Protein AF-A0A845CRD6-F1 (afdb_monomer_lite)

Sequence (73 aa):
MQQVPLLQSLMKEKKFENSAAFVVDYDTQRDFAKAHGVRFQSTIVVFKGAQEKGRSTGDVDIASVRSLMERAL

pLDDT: mean 84.36, std 6.72, range [52.72, 93.5]

Foldseek 3Di:
DLQVVLVVVLCPPPVNVVPDDDDDDCVPPVVVCVVVVPPAPQKDWEDQVPDTQDMDHPDNDSVVVNVNNVSND

Radius of gyration: 11.96 Å; chains: 1; bounding box: 27×30×25 Å

Secondary structure (DSSP, 8-state):
-THHHHHHHHTTSGGGTT-------TTT-HHHHHHTT--SSSEEEEEETTEEEEEEES---HHHHHHHHHTT-

Structure (mmCIF, N/CA/C/O backbone):
data_AF-A0A845CRD6-F1
#
_entry.id   AF-A0A845CRD6-F1
#
loop_
_atom_site.group_PDB
_atom_site.id
_atom_site.type_symbol
_atom_site.label_atom_id
_atom_site.label_alt_id
_atom_site.label_comp_id
_atom_site.label_asym_id
_atom_site.label_entity_id
_atom_site.label_seq_id
_atom_site.pdbx_PDB_ins_code
_atom_site.Cartn_x
_atom_site.Cartn_y
_atom_site.Cartn_z
_atom_site.occupancy
_atom_site.B_iso_or_equiv
_atom_site.auth_seq_id
_atom_site.auth_comp_id
_atom_site.auth_asym_id
_atom_site.auth_atom_id
_atom_site.pdbx_PDB_model_num
ATOM 1 N N . MET A 1 1 ? 15.849 1.029 -3.093 1.00 52.72 1 MET A N 1
ATOM 2 C CA . MET A 1 1 ? 14.600 1.551 -3.694 1.00 52.72 1 MET A CA 1
ATOM 3 C C . MET A 1 1 ? 14.136 2.759 -2.882 1.00 52.72 1 MET A C 1
ATOM 5 O O . MET A 1 1 ? 14.042 2.637 -1.669 1.00 52.72 1 MET A O 1
ATOM 9 N N . GLN A 1 2 ? 13.903 3.920 -3.500 1.00 62.56 2 GLN A N 1
ATOM 10 C CA . GLN A 1 2 ? 13.622 5.188 -2.789 1.00 62.56 2 GLN A CA 1
ATOM 11 C C . GLN A 1 2 ? 12.175 5.328 -2.270 1.00 62.56 2 GLN A C 1
ATOM 13 O O . GLN A 1 2 ? 11.875 6.244 -1.512 1.00 62.56 2 GLN A O 1
ATOM 18 N N . GLN A 1 3 ? 11.288 4.395 -2.620 1.00 64.06 3 GLN A N 1
ATOM 19 C CA . GLN A 1 3 ? 9.856 4.465 -2.309 1.00 64.06 3 GLN A CA 1
ATOM 20 C C . GLN A 1 3 ? 9.502 3.990 -0.884 1.00 64.06 3 GLN A C 1
ATOM 22 O O . GLN A 1 3 ? 8.520 4.446 -0.304 1.00 64.06 3 GLN A O 1
ATOM 27 N N . VAL A 1 4 ? 10.322 3.123 -0.273 1.00 72.88 4 VAL A N 1
ATOM 28 C CA . VAL A 1 4 ? 10.106 2.650 1.113 1.00 72.88 4 VAL A CA 1
ATOM 29 C C . VAL A 1 4 ? 10.323 3.770 2.147 1.00 72.88 4 VAL A C 1
ATOM 31 O O . VAL A 1 4 ? 9.436 3.970 2.980 1.00 72.88 4 VAL A O 1
ATOM 34 N N . PRO A 1 5 ? 11.419 4.560 2.093 1.00 82.12 5 PRO A N 1
ATOM 35 C CA . PRO A 1 5 ? 11.603 5.706 2.992 1.00 82.12 5 PRO A CA 1
ATOM 36 C C . PRO A 1 5 ? 10.498 6.763 2.873 1.00 82.12 5 PRO A C 1
ATOM 38 O O . PRO A 1 5 ? 10.133 7.402 3.864 1.00 82.12 5 PRO A O 1
ATOM 41 N N . LEU A 1 6 ? 9.945 6.929 1.667 1.00 84.12 6 LEU A N 1
ATOM 42 C CA . LEU A 1 6 ? 8.829 7.831 1.413 1.00 84.12 6 LEU A CA 1
ATOM 43 C C . LEU A 1 6 ? 7.576 7.401 2.184 1.00 84.12 6 LEU A C 1
ATOM 45 O O . LEU A 1 6 ? 7.048 8.176 2.981 1.00 84.12 6 LEU A O 1
ATOM 49 N N . LEU A 1 7 ? 7.139 6.152 2.000 1.00 80.88 7 LEU A N 1
ATOM 50 C CA . LEU A 1 7 ? 5.977 5.605 2.706 1.00 80.88 7 LEU A CA 1
ATOM 51 C C . LEU A 1 7 ? 6.148 5.684 4.225 1.00 80.88 7 LEU A C 1
ATOM 53 O O . LEU A 1 7 ? 5.235 6.107 4.926 1.00 80.88 7 LEU A O 1
ATOM 57 N N . GLN A 1 8 ? 7.334 5.349 4.736 1.00 84.00 8 GLN A N 1
ATOM 58 C CA . GLN A 1 8 ? 7.634 5.456 6.167 1.00 84.00 8 GLN A CA 1
ATOM 59 C C . GLN A 1 8 ? 7.527 6.890 6.694 1.00 84.00 8 GLN A C 1
ATOM 61 O O . GLN A 1 8 ? 7.128 7.090 7.838 1.00 84.00 8 GLN A O 1
ATOM 66 N N . SER A 1 9 ? 7.887 7.886 5.884 1.00 86.00 9 SER A N 1
ATOM 67 C CA . SER A 1 9 ? 7.763 9.297 6.259 1.00 86.00 9 SER A CA 1
ATOM 68 C C . SER A 1 9 ? 6.301 9.742 6.273 1.00 86.00 9 SER A C 1
ATOM 70 O O . SER A 1 9 ? 5.882 10.395 7.225 1.00 86.00 9 SER A O 1
ATOM 72 N N . LEU A 1 10 ? 5.510 9.327 5.277 1.00 86.06 10 LEU A N 1
ATOM 73 C CA . LEU A 1 10 ? 4.078 9.631 5.203 1.00 86.06 10 LEU A CA 1
ATOM 74 C C . LEU A 1 10 ? 3.298 8.973 6.348 1.00 86.06 10 LEU A C 1
ATOM 76 O O . LEU A 1 10 ? 2.485 9.630 6.984 1.00 86.06 10 LEU A O 1
ATOM 80 N N . MET A 1 11 ? 3.591 7.715 6.689 1.00 85.19 11 MET A N 1
ATOM 81 C CA . MET A 1 11 ? 2.925 6.997 7.789 1.00 85.19 11 MET A CA 1
ATOM 82 C C . MET A 1 11 ? 3.171 7.608 9.177 1.00 85.19 11 MET A C 1
ATOM 84 O O . MET A 1 11 ? 2.426 7.319 10.108 1.00 85.19 11 MET A O 1
ATOM 88 N N . LYS A 1 12 ? 4.197 8.455 9.336 1.00 87.75 12 LYS A N 1
ATOM 89 C CA . LYS A 1 12 ? 4.438 9.213 10.576 1.00 87.75 12 LYS A CA 1
ATOM 90 C C . LYS A 1 12 ? 3.558 10.458 10.692 1.00 87.75 12 LYS A C 1
ATOM 92 O O . LYS A 1 12 ? 3.526 11.078 11.753 1.00 87.75 12 LYS A O 1
ATOM 97 N N . GLU A 1 13 ? 2.880 10.868 9.622 1.00 87.44 13 GLU A N 1
ATOM 98 C CA . GLU A 1 13 ? 1.970 12.007 9.672 1.00 87.44 13 GLU A CA 1
ATOM 99 C C . GLU A 1 13 ? 0.724 11.639 10.487 1.00 87.44 13 GLU A C 1
ATOM 101 O O . GLU A 1 13 ? 0.090 10.613 10.249 1.00 87.44 13 GLU A O 1
ATOM 106 N N . LYS A 1 14 ? 0.324 12.518 11.415 1.00 87.44 14 LYS A N 1
ATOM 107 C CA . LYS A 1 14 ? -0.795 12.282 12.345 1.00 87.44 14 LYS A CA 1
ATOM 108 C C . LYS A 1 14 ? -2.102 11.871 11.653 1.00 87.44 14 LYS A C 1
ATOM 110 O O . LYS A 1 14 ? -2.865 11.080 12.185 1.00 87.44 14 LYS A O 1
ATOM 115 N N . LYS A 1 15 ? -2.355 12.357 10.435 1.00 87.56 15 LYS A N 1
ATOM 116 C CA . LYS A 1 15 ? -3.553 11.988 9.660 1.00 87.56 15 LYS A CA 1
ATOM 117 C C . LYS A 1 15 ? -3.632 10.501 9.297 1.00 87.56 15 LYS A C 1
ATOM 119 O O . LYS A 1 15 ? -4.728 10.008 9.069 1.00 87.56 15 LYS A O 1
ATOM 124 N N . PHE A 1 16 ? -2.503 9.797 9.257 1.00 88.00 16 PHE A N 1
ATOM 125 C CA . PHE A 1 16 ? -2.436 8.365 8.969 1.00 88.00 16 PHE A CA 1
ATOM 126 C C . PHE A 1 16 ? -2.202 7.5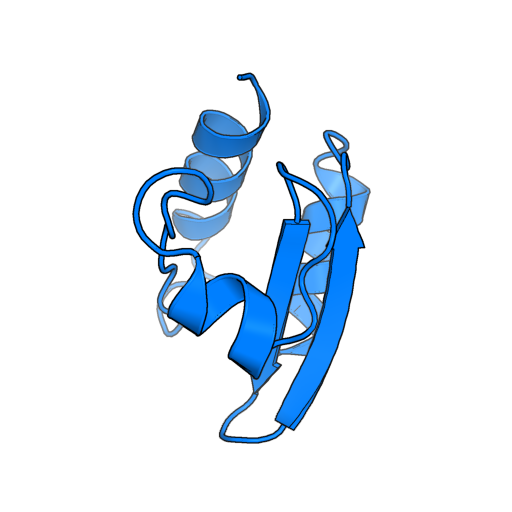23 10.231 1.00 88.00 16 PHE A C 1
ATOM 128 O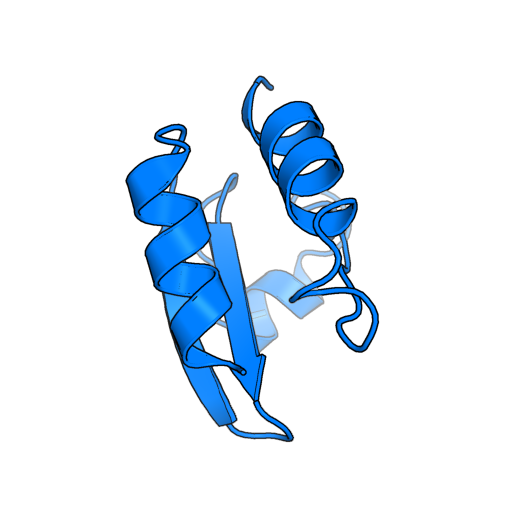 O . PHE A 1 16 ? -1.940 6.331 10.112 1.00 88.00 16 PHE A O 1
ATOM 135 N N . GLU A 1 17 ? -2.336 8.093 11.437 1.00 86.38 17 GLU A N 1
ATOM 136 C CA . GLU A 1 17 ? -2.101 7.377 12.705 1.00 86.38 17 GLU A CA 1
ATOM 137 C C . GLU A 1 17 ? -2.998 6.138 12.878 1.00 86.38 17 GLU A C 1
ATOM 139 O O . GLU A 1 17 ? -2.588 5.154 13.485 1.00 86.38 17 GLU A O 1
ATOM 144 N N . ASN A 1 18 ? -4.194 6.161 12.280 1.00 85.62 18 ASN A N 1
ATOM 145 C CA . ASN A 1 18 ? -5.148 5.047 12.282 1.00 85.62 18 ASN A CA 1
ATOM 146 C C . ASN A 1 18 ? -5.025 4.133 11.047 1.00 85.62 18 ASN A C 1
ATOM 148 O O . ASN A 1 18 ? -5.882 3.282 10.818 1.00 85.62 18 ASN A O 1
ATOM 152 N N . SER A 1 19 ? -4.004 4.329 10.211 1.00 85.81 19 SER A N 1
ATOM 153 C CA . SER A 1 19 ? -3.750 3.517 9.018 1.00 85.81 19 SER A CA 1
ATOM 154 C C . SER A 1 19 ? -2.667 2.476 9.295 1.00 85.81 19 SER A C 1
ATOM 156 O O . SER A 1 19 ? -1.729 2.717 10.049 1.00 85.81 19 SER A O 1
ATOM 158 N N . ALA A 1 20 ? -2.757 1.325 8.631 1.00 85.94 20 ALA A N 1
ATOM 159 C CA . ALA A 1 20 ? -1.708 0.311 8.639 1.00 85.94 20 ALA A CA 1
ATOM 160 C C . ALA A 1 20 ? -1.034 0.250 7.265 1.00 85.94 20 ALA A C 1
ATOM 162 O O . ALA A 1 20 ? -1.710 0.235 6.236 1.00 85.94 20 ALA A O 1
ATOM 163 N N . ALA A 1 21 ? 0.297 0.193 7.250 1.00 84.69 21 ALA A N 1
ATOM 164 C CA . ALA A 1 21 ? 1.074 -0.032 6.039 1.00 84.69 21 ALA A CA 1
ATOM 165 C C . ALA A 1 21 ? 1.630 -1.455 6.042 1.00 84.69 21 ALA A C 1
ATOM 167 O O . ALA A 1 21 ? 2.309 -1.862 6.984 1.00 84.69 21 ALA A O 1
ATOM 168 N N . PHE A 1 22 ? 1.377 -2.186 4.960 1.00 84.81 22 PHE A N 1
ATOM 169 C CA . PHE A 1 22 ? 1.919 -3.521 4.741 1.00 84.81 22 PHE A CA 1
ATOM 170 C C . PHE A 1 22 ? 2.910 -3.463 3.586 1.00 84.81 22 PHE A C 1
ATOM 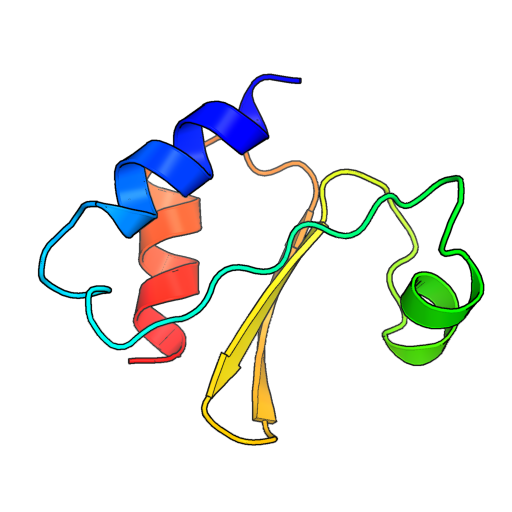172 O O . PHE A 1 22 ? 2.581 -2.993 2.497 1.00 84.81 22 PHE A O 1
ATOM 179 N N . VAL A 1 23 ? 4.133 -3.929 3.830 1.00 83.31 23 VAL A N 1
ATOM 180 C CA . VAL A 1 23 ? 5.151 -4.071 2.788 1.00 83.31 23 VAL A CA 1
ATOM 181 C C . VAL A 1 23 ? 5.155 -5.526 2.355 1.00 83.31 23 VAL A C 1
ATOM 183 O O . VAL A 1 23 ? 5.434 -6.415 3.156 1.00 83.31 23 VAL A O 1
ATOM 186 N N . VAL A 1 24 ? 4.825 -5.754 1.089 1.00 81.62 24 VAL A N 1
ATOM 187 C CA . VAL A 1 24 ? 4.845 -7.081 0.479 1.00 81.62 24 VAL A CA 1
ATOM 188 C C . VAL A 1 24 ? 6.067 -7.182 -0.416 1.00 81.62 24 VAL A C 1
ATOM 190 O O . VAL A 1 24 ? 6.292 -6.333 -1.279 1.00 81.62 24 VAL A O 1
ATOM 193 N N . ASP A 1 25 ? 6.850 -8.231 -0.204 1.00 81.31 25 ASP A N 1
ATOM 194 C CA . ASP A 1 25 ? 7.973 -8.573 -1.064 1.00 81.31 25 ASP A CA 1
ATOM 195 C C . ASP A 1 25 ? 7.442 -9.279 -2.323 1.00 81.31 25 ASP A C 1
ATOM 197 O O . ASP A 1 25 ? 6.845 -10.355 -2.252 1.00 81.31 25 ASP A O 1
ATOM 201 N N . TYR A 1 26 ? 7.607 -8.634 -3.479 1.00 76.62 26 TYR A N 1
ATOM 202 C CA . TYR A 1 26 ? 7.040 -9.090 -4.750 1.00 76.62 26 TYR A CA 1
ATOM 203 C C . TYR A 1 26 ? 7.663 -10.403 -5.251 1.00 76.62 26 TYR A C 1
ATOM 205 O O . TYR A 1 26 ? 6.973 -11.215 -5.872 1.00 76.62 26 TYR A O 1
ATOM 213 N N . ASP A 1 27 ? 8.949 -10.622 -4.973 1.00 75.50 27 ASP A N 1
ATOM 214 C CA . ASP A 1 27 ? 9.693 -11.776 -5.479 1.00 75.50 27 ASP A CA 1
ATOM 215 C C . ASP A 1 27 ? 9.349 -13.045 -4.695 1.00 75.50 27 ASP A C 1
ATOM 217 O O . ASP A 1 27 ? 9.224 -14.129 -5.274 1.00 75.50 27 ASP A O 1
ATOM 221 N N . THR A 1 28 ? 9.130 -12.906 -3.386 1.00 81.88 28 THR A N 1
ATOM 222 C CA . THR A 1 28 ? 8.801 -14.024 -2.493 1.00 81.88 28 THR A CA 1
ATOM 223 C C . THR A 1 28 ? 7.296 -14.272 -2.368 1.00 81.88 28 THR A C 1
ATOM 225 O O . THR A 1 28 ? 6.880 -15.423 -2.254 1.00 81.88 28 THR A O 1
ATOM 228 N N . GLN A 1 29 ? 6.452 -13.237 -2.452 1.00 79.56 29 GLN A N 1
ATOM 229 C CA . GLN A 1 29 ? 5.000 -13.339 -2.234 1.00 79.56 29 GLN A CA 1
ATOM 230 C C . GLN A 1 29 ? 4.202 -13.235 -3.539 1.00 79.56 29 GLN A C 1
ATOM 232 O O . GLN A 1 29 ? 3.259 -12.450 -3.686 1.00 79.56 29 GLN A O 1
ATOM 237 N N . ARG A 1 30 ? 4.564 -14.078 -4.509 1.00 76.94 30 ARG A N 1
ATOM 238 C CA . ARG A 1 30 ? 3.961 -14.082 -5.853 1.00 76.94 30 ARG A CA 1
ATOM 239 C C . ARG A 1 30 ? 2.462 -14.392 -5.840 1.00 76.94 30 ARG A C 1
ATOM 241 O O . ARG A 1 30 ? 1.743 -13.912 -6.716 1.00 76.94 30 ARG A O 1
ATOM 248 N N . ASP A 1 31 ? 1.984 -15.153 -4.859 1.00 82.62 31 ASP A N 1
ATOM 249 C CA . ASP A 1 31 ? 0.560 -15.478 -4.720 1.00 82.62 31 ASP A CA 1
ATOM 250 C C . ASP A 1 31 ? -0.266 -14.260 -4.301 1.00 82.62 31 ASP A C 1
ATOM 252 O O . ASP A 1 31 ? -1.332 -14.025 -4.869 1.00 82.62 31 ASP A O 1
ATOM 256 N N . PHE A 1 32 ? 0.261 -13.418 -3.403 1.00 81.81 32 PHE A N 1
ATOM 257 C CA . PHE A 1 32 ? -0.367 -12.144 -3.046 1.00 81.81 32 PHE A CA 1
ATOM 258 C C . PHE A 1 32 ? -0.412 -11.203 -4.254 1.00 81.81 32 PHE A C 1
ATOM 260 O O . PHE A 1 32 ? -1.460 -10.639 -4.576 1.00 81.81 32 PHE A O 1
ATOM 267 N N . ALA A 1 33 ? 0.710 -11.080 -4.971 1.00 82.38 33 ALA A N 1
ATOM 268 C CA . ALA A 1 33 ? 0.780 -10.256 -6.172 1.00 82.38 33 ALA A CA 1
ATOM 269 C C . ALA A 1 33 ? -0.249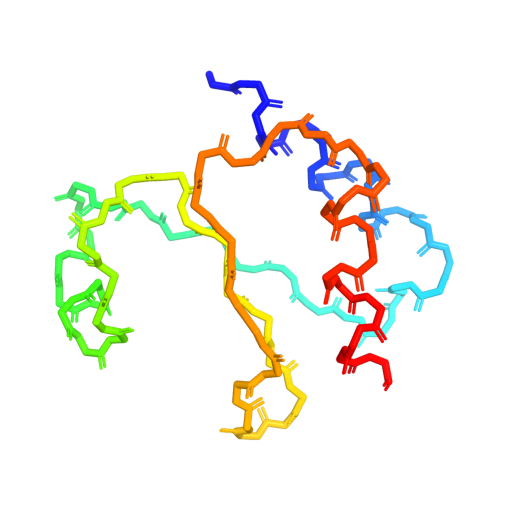 -10.699 -7.227 1.00 82.38 33 ALA A C 1
ATOM 271 O O . ALA A 1 33 ? -0.970 -9.865 -7.775 1.00 82.38 33 ALA A O 1
ATOM 272 N N . LYS A 1 34 ? -0.388 -12.011 -7.459 1.00 83.31 34 LYS A N 1
ATOM 273 C CA . LYS A 1 34 ? -1.405 -12.568 -8.363 1.00 83.31 34 LYS A CA 1
ATOM 274 C C . LYS A 1 34 ? -2.829 -12.309 -7.873 1.00 83.31 34 LYS A C 1
ATOM 276 O O . LYS A 1 34 ? -3.646 -11.850 -8.668 1.00 83.31 34 LYS A O 1
ATOM 281 N N . ALA A 1 35 ? -3.118 -12.561 -6.596 1.00 83.75 35 ALA A N 1
ATOM 282 C CA . ALA A 1 35 ? -4.449 -12.377 -6.016 1.00 83.75 35 ALA A CA 1
ATOM 283 C C . ALA A 1 35 ? -4.933 -10.918 -6.102 1.00 83.75 35 ALA A C 1
ATOM 285 O O . ALA A 1 35 ? -6.110 -10.673 -6.354 1.00 83.75 35 ALA A O 1
ATOM 286 N N . HIS A 1 36 ? -4.020 -9.950 -5.969 1.00 81.88 36 HIS A N 1
ATOM 287 C CA . HIS A 1 36 ? -4.322 -8.515 -6.053 1.00 81.88 36 HIS A CA 1
ATOM 288 C C . HIS A 1 36 ? -4.057 -7.893 -7.439 1.00 81.88 36 HIS A C 1
ATOM 290 O O . HIS A 1 36 ? -4.168 -6.673 -7.625 1.00 81.88 36 HIS A O 1
ATOM 296 N N . GLY A 1 37 ? -3.710 -8.713 -8.438 1.00 82.44 37 GLY A N 1
ATOM 297 C CA . GLY A 1 37 ? -3.435 -8.263 -9.804 1.00 82.44 37 GLY A CA 1
ATOM 298 C C . GLY A 1 37 ? -2.259 -7.285 -9.910 1.00 82.44 37 GLY A C 1
ATOM 299 O O . GLY A 1 37 ? -2.239 -6.441 -10.808 1.00 82.44 37 GLY A O 1
ATOM 300 N N . VAL A 1 38 ? -1.301 -7.351 -8.986 1.00 84.38 38 VAL A N 1
ATOM 301 C CA . VAL A 1 38 ? -0.065 -6.566 -9.019 1.00 84.38 38 VAL A CA 1
ATOM 302 C C . VAL A 1 38 ? 0.877 -7.221 -10.025 1.00 84.38 38 VAL A C 1
ATOM 304 O O . VAL A 1 38 ? 1.323 -8.347 -9.830 1.00 84.38 38 VAL A O 1
ATOM 307 N N . ARG A 1 39 ? 1.146 -6.529 -11.136 1.00 77.50 39 ARG A N 1
ATOM 308 C CA . ARG A 1 39 ? 1.973 -7.041 -12.249 1.00 77.50 39 ARG A CA 1
ATOM 309 C C . ARG A 1 39 ? 3.401 -6.503 -12.247 1.00 77.50 39 ARG A C 1
ATOM 311 O O . ARG A 1 39 ? 4.245 -7.006 -12.984 1.00 77.50 39 ARG A O 1
ATOM 318 N N . PHE A 1 40 ? 3.650 -5.470 -11.449 1.00 77.69 40 PHE A N 1
ATOM 319 C CA . PHE A 1 40 ? 4.910 -4.747 -11.412 1.00 77.69 40 PHE A CA 1
ATOM 320 C C . PHE A 1 40 ? 5.328 -4.510 -9.961 1.00 77.69 40 PHE A C 1
ATOM 322 O O . PHE A 1 40 ? 4.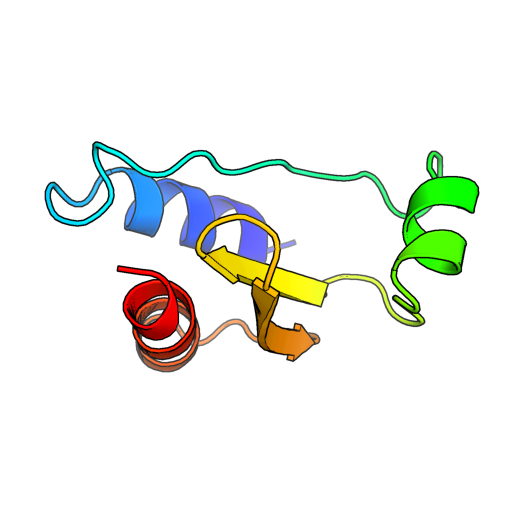501 -4.187 -9.104 1.00 77.69 40 PHE A O 1
ATOM 329 N N . GLN A 1 41 ? 6.627 -4.644 -9.701 1.00 77.31 41 GLN A N 1
ATOM 330 C CA . GLN A 1 41 ? 7.252 -4.179 -8.464 1.00 77.31 41 GLN A CA 1
ATOM 331 C C . GLN A 1 41 ? 6.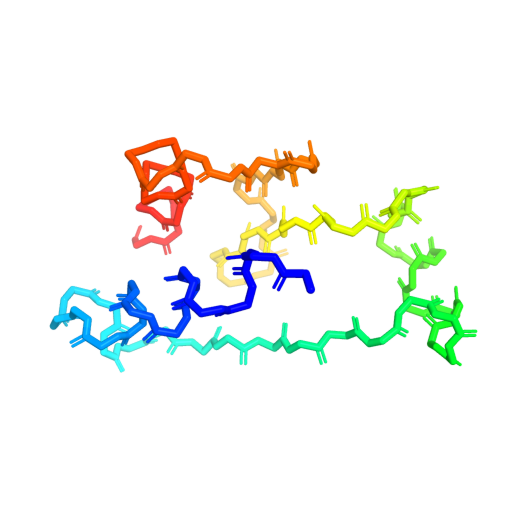997 -2.676 -8.253 1.00 77.31 41 GLN A C 1
ATOM 333 O O . GLN A 1 41 ? 6.663 -1.959 -9.198 1.00 77.31 41 GLN A O 1
ATOM 338 N N . SER A 1 42 ? 7.150 -2.195 -7.016 1.00 84.12 42 SER A N 1
ATOM 339 C CA . SER A 1 42 ? 6.925 -0.780 -6.665 1.00 84.12 42 SER A CA 1
ATOM 340 C C . SER A 1 42 ? 5.470 -0.308 -6.817 1.00 84.12 42 SER A C 1
ATOM 342 O O . SER A 1 42 ? 5.208 0.863 -7.104 1.00 84.12 42 SER A O 1
ATOM 344 N N . THR A 1 43 ? 4.512 -1.217 -6.622 1.00 87.69 43 THR A N 1
ATOM 345 C CA . THR A 1 43 ? 3.079 -0.897 -6.617 1.00 87.69 43 THR A CA 1
ATOM 346 C C . THR A 1 43 ? 2.600 -0.584 -5.201 1.00 87.69 43 THR A C 1
ATOM 348 O O . THR A 1 43 ? 2.763 -1.392 -4.292 1.00 87.69 43 THR A O 1
ATOM 351 N N . ILE A 1 44 ? 1.963 0.571 -5.030 1.00 88.56 44 ILE A N 1
ATOM 352 C CA . ILE A 1 44 ? 1.220 0.959 -3.832 1.00 88.56 44 ILE A CA 1
ATOM 353 C C . ILE A 1 44 ? -0.255 0.730 -4.126 1.00 88.56 44 ILE A C 1
ATOM 355 O O . ILE A 1 44 ? -0.764 1.221 -5.132 1.00 88.56 44 ILE A O 1
ATOM 359 N N . VAL A 1 45 ? -0.942 0.011 -3.245 1.00 89.75 45 VAL A N 1
ATOM 360 C CA . VAL A 1 45 ? -2.394 -0.174 -3.300 1.00 89.75 45 VAL A CA 1
ATOM 361 C C . VAL A 1 45 ? -2.975 0.329 -1.990 1.00 89.75 45 VAL A C 1
ATOM 363 O O . VAL A 1 45 ? -2.476 -0.017 -0.921 1.00 89.75 45 VAL A O 1
ATOM 366 N N . VAL A 1 46 ? -4.006 1.165 -2.073 1.00 91.38 46 VAL A N 1
ATOM 367 C CA . VAL A 1 46 ? -4.620 1.794 -0.904 1.00 91.38 46 VAL A CA 1
ATOM 368 C C . VAL A 1 46 ? -6.054 1.299 -0.759 1.00 91.38 46 VAL A C 1
ATOM 370 O O . VAL A 1 46 ? -6.842 1.333 -1.708 1.00 91.38 46 VAL A O 1
ATOM 373 N N . PHE A 1 47 ? -6.392 0.847 0.446 1.00 90.38 47 PHE A N 1
ATOM 374 C CA . PHE A 1 47 ? -7.685 0.260 0.781 1.00 90.38 47 PHE A CA 1
ATOM 375 C C . PHE A 1 47 ? -8.384 1.065 1.873 1.00 90.38 47 PHE A C 1
ATOM 377 O O . PHE A 1 47 ? -7.745 1.487 2.833 1.00 90.38 47 PHE A O 1
ATOM 384 N N . LYS A 1 48 ? -9.708 1.212 1.757 1.00 89.69 48 LYS A N 1
ATOM 385 C CA . LYS A 1 48 ? -10.587 1.672 2.840 1.00 89.69 48 LYS A CA 1
ATOM 386 C C . LYS A 1 48 ? -11.588 0.568 3.150 1.00 89.69 48 LYS A C 1
ATOM 388 O O . LYS A 1 48 ? -12.475 0.284 2.340 1.00 89.69 48 LYS A O 1
ATOM 393 N N . GLY A 1 49 ? -11.429 -0.078 4.302 1.00 87.00 49 GLY A N 1
ATOM 394 C CA . GLY A 1 49 ? -12.128 -1.332 4.588 1.00 87.00 49 GLY A CA 1
ATOM 395 C C . GLY A 1 49 ? -11.753 -2.400 3.556 1.00 87.00 49 GLY A C 1
ATOM 396 O O . GLY A 1 49 ? -10.577 -2.595 3.270 1.00 87.00 49 GLY A O 1
ATOM 397 N N . ALA A 1 50 ? -12.748 -3.057 2.957 1.00 86.31 50 ALA A N 1
ATOM 398 C CA . ALA A 1 50 ? -12.533 -4.070 1.919 1.00 86.31 50 ALA A CA 1
ATOM 399 C C . ALA A 1 50 ? -12.396 -3.498 0.491 1.00 86.31 50 ALA A C 1
ATOM 401 O O . ALA A 1 50 ? -12.189 -4.257 -0.453 1.00 86.31 50 ALA A O 1
ATOM 402 N N . GLN A 1 51 ? -12.542 -2.180 0.302 1.00 89.25 51 GLN A N 1
ATOM 403 C CA . GLN A 1 51 ? -12.560 -1.567 -1.028 1.00 89.25 51 GLN A CA 1
ATOM 404 C C . GLN A 1 51 ? -11.210 -0.935 -1.378 1.00 89.25 51 GLN A C 1
ATOM 406 O O . GLN A 1 51 ? -10.712 -0.074 -0.650 1.00 89.25 51 GLN A O 1
ATOM 411 N N . GLU A 1 52 ? -10.658 -1.300 -2.536 1.00 91.44 52 GLU A N 1
ATOM 412 C CA . GLU A 1 52 ? -9.524 -0.596 -3.140 1.00 91.44 52 GLU A CA 1
ATOM 413 C C . GLU A 1 52 ? -9.960 0.811 -3.579 1.00 91.44 52 GLU A C 1
ATOM 415 O O . GLU A 1 52 ? -10.908 0.974 -4.349 1.00 91.44 52 GLU A O 1
ATOM 420 N N . LYS A 1 53 ? -9.276 1.840 -3.075 1.00 93.50 53 LYS A N 1
ATOM 421 C CA . LYS A 1 53 ? -9.525 3.252 -3.416 1.00 93.50 53 LYS A CA 1
ATOM 422 C C . LYS A 1 53 ? -8.599 3.766 -4.512 1.00 93.50 53 LYS A C 1
ATOM 424 O O . LYS A 1 53 ? -8.897 4.770 -5.161 1.00 93.50 53 LYS A O 1
ATOM 429 N N . GLY A 1 54 ? -7.491 3.071 -4.733 1.00 90.31 54 GLY A N 1
ATOM 430 C CA . GLY A 1 54 ? -6.607 3.318 -5.854 1.00 90.31 54 GLY A CA 1
ATOM 431 C C . GLY A 1 54 ? -5.295 2.564 -5.732 1.00 90.31 54 GLY A C 1
ATOM 432 O O . GLY A 1 54 ? -4.957 2.006 -4.686 1.00 90.31 54 GLY A O 1
ATOM 433 N N . ARG A 1 55 ? -4.535 2.616 -6.822 1.00 92.31 55 ARG A N 1
ATOM 434 C CA . ARG A 1 55 ? -3.181 2.086 -6.904 1.00 92.31 55 ARG A CA 1
ATOM 435 C C . ARG A 1 55 ? -2.280 3.031 -7.684 1.00 92.31 55 ARG A C 1
ATOM 437 O O . ARG A 1 55 ? -2.753 3.741 -8.568 1.00 92.31 55 ARG A O 1
ATOM 444 N N . SER A 1 56 ? -0.992 3.001 -7.376 1.00 89.56 56 SER A N 1
ATOM 445 C CA . SER A 1 56 ? 0.052 3.699 -8.126 1.00 89.56 56 SER A CA 1
ATOM 446 C C . SER A 1 56 ? 1.270 2.790 -8.267 1.00 89.56 56 SER A C 1
ATOM 448 O O . SER A 1 56 ? 1.557 1.999 -7.374 1.00 89.56 56 SER A O 1
ATOM 450 N N . THR A 1 57 ? 1.949 2.823 -9.411 1.00 88.75 57 THR A N 1
ATOM 451 C CA . THR A 1 57 ? 3.067 1.919 -9.738 1.00 88.75 57 THR A CA 1
ATOM 452 C C . THR A 1 57 ? 4.287 2.738 -10.125 1.00 88.75 57 THR A C 1
ATOM 454 O O . THR A 1 57 ? 4.198 3.567 -11.024 1.00 88.75 57 THR A O 1
ATOM 457 N N . GLY A 1 58 ? 5.422 2.495 -9.465 1.00 84.56 58 GLY A N 1
ATOM 458 C CA . GLY A 1 58 ? 6.674 3.216 -9.722 1.00 84.56 58 GLY A CA 1
ATOM 459 C C . GLY A 1 58 ? 6.653 4.688 -9.298 1.00 84.56 58 GLY A C 1
ATOM 460 O O . GLY A 1 58 ? 7.483 5.466 -9.760 1.00 84.56 58 GLY A O 1
ATOM 461 N N . ASP A 1 59 ? 5.705 5.073 -8.447 1.00 84.12 59 ASP A N 1
ATOM 462 C CA . ASP A 1 59 ? 5.509 6.454 -8.020 1.00 84.12 59 ASP A CA 1
ATOM 463 C C . ASP A 1 59 ? 6.406 6.802 -6.833 1.00 84.12 59 ASP A C 1
ATOM 465 O O . ASP A 1 59 ? 6.345 6.188 -5.764 1.00 84.12 59 ASP A O 1
ATOM 469 N N . VAL A 1 60 ? 7.267 7.786 -7.061 1.00 83.19 60 VAL A N 1
ATOM 470 C CA . VAL A 1 60 ? 8.255 8.292 -6.104 1.00 83.19 60 VAL A CA 1
ATOM 471 C C . VAL A 1 60 ? 7.968 9.739 -5.697 1.00 83.19 60 VAL A C 1
ATOM 473 O O . VAL A 1 60 ? 8.743 10.317 -4.936 1.00 83.19 60 VAL A O 1
ATOM 476 N N . ASP A 1 61 ? 6.869 10.328 -6.179 1.00 87.38 61 ASP A N 1
ATOM 477 C CA . ASP A 1 61 ? 6.469 11.686 -5.824 1.00 87.38 61 ASP A CA 1
ATOM 478 C C . ASP A 1 61 ? 5.676 11.676 -4.510 1.00 87.38 61 ASP A C 1
ATOM 480 O O . ASP A 1 61 ? 4.634 11.033 -4.367 1.00 87.38 61 ASP A O 1
ATOM 484 N N . ILE A 1 62 ? 6.169 12.429 -3.526 1.00 86.62 62 ILE A N 1
ATOM 485 C CA . ILE A 1 62 ? 5.570 12.514 -2.191 1.00 86.62 62 ILE A CA 1
ATOM 486 C C . ILE A 1 62 ? 4.141 13.049 -2.236 1.00 86.62 62 ILE A C 1
ATOM 488 O O . ILE A 1 62 ? 3.279 12.551 -1.513 1.00 86.62 62 ILE A O 1
ATOM 492 N N . ALA A 1 63 ? 3.883 14.072 -3.049 1.00 88.75 63 ALA A N 1
ATOM 493 C CA . ALA A 1 63 ? 2.569 14.685 -3.161 1.00 88.75 63 ALA A CA 1
ATOM 494 C C . ALA A 1 63 ? 1.579 13.734 -3.845 1.00 88.75 63 ALA A C 1
ATOM 496 O O . ALA A 1 63 ? 0.446 13.604 -3.375 1.00 88.75 63 ALA A O 1
ATOM 497 N N . SER A 1 64 ? 2.021 13.021 -4.885 1.00 89.19 64 SER A N 1
ATOM 498 C CA . SER A 1 64 ? 1.206 12.008 -5.567 1.00 89.19 64 SER A CA 1
ATOM 499 C C . SER A 1 64 ? 0.838 10.853 -4.630 1.00 89.19 64 SER A C 1
ATOM 501 O O . SER A 1 64 ? -0.345 10.556 -4.432 1.00 89.19 64 SER A O 1
ATOM 503 N N . VAL A 1 65 ? 1.832 10.254 -3.962 1.00 88.88 65 VAL A N 1
ATOM 504 C CA . VAL A 1 65 ? 1.613 9.135 -3.030 1.00 88.88 65 VAL A CA 1
ATOM 505 C C . VAL A 1 65 ? 0.757 9.564 -1.839 1.00 88.88 65 VAL A C 1
ATOM 507 O O . VAL A 1 65 ? -0.155 8.837 -1.445 1.00 88.88 65 VAL A O 1
ATOM 510 N N . ARG A 1 66 ? 0.981 10.766 -1.296 1.00 90.00 66 ARG A N 1
ATOM 511 C CA . ARG A 1 66 ? 0.138 11.322 -0.231 1.00 90.00 66 ARG A CA 1
ATOM 512 C C . ARG A 1 66 ? -1.313 11.464 -0.687 1.00 90.00 66 ARG A C 1
ATOM 514 O O . ARG A 1 66 ? -2.202 11.006 0.025 1.00 90.00 66 ARG A O 1
ATOM 521 N N . SER A 1 67 ? -1.552 12.040 -1.866 1.00 91.56 67 SER A N 1
ATOM 522 C CA . SER A 1 67 ? -2.906 12.192 -2.409 1.00 91.56 67 SER A CA 1
ATOM 523 C C . SER A 1 67 ? -3.588 10.838 -2.618 1.00 91.56 67 SER A C 1
ATOM 525 O O . SER A 1 67 ? -4.780 10.695 -2.352 1.00 91.56 67 SER A O 1
ATOM 527 N N . LEU A 1 68 ? -2.838 9.816 -3.042 1.00 90.81 68 LEU A N 1
ATOM 528 C CA . LEU A 1 68 ? -3.347 8.452 -3.155 1.00 90.81 68 LEU A CA 1
ATOM 529 C C . LEU A 1 68 ? -3.748 7.877 -1.788 1.00 90.81 68 LEU A C 1
ATOM 531 O O . LEU A 1 68 ? -4.836 7.313 -1.669 1.00 90.81 68 LEU A O 1
ATOM 535 N N . MET A 1 69 ? -2.899 8.026 -0.766 1.00 89.31 69 MET A N 1
ATOM 536 C CA . MET A 1 69 ? -3.179 7.554 0.596 1.00 89.31 69 MET A CA 1
ATOM 537 C C . MET A 1 69 ? -4.395 8.258 1.213 1.00 89.31 69 MET A C 1
ATOM 539 O O . MET A 1 69 ? -5.217 7.616 1.861 1.00 89.31 69 MET A O 1
ATOM 543 N N . GLU A 1 70 ? -4.560 9.558 0.960 1.00 90.69 70 GLU A N 1
ATOM 544 C CA . GLU A 1 70 ? -5.695 10.351 1.452 1.00 90.69 70 GLU A CA 1
ATOM 545 C C . GLU A 1 70 ? -7.053 9.847 0.944 1.00 90.69 70 GLU A C 1
ATOM 547 O O . GLU A 1 70 ? -8.065 10.051 1.607 1.00 90.69 70 GLU A O 1
ATOM 552 N N . ARG A 1 71 ? -7.100 9.111 -0.175 1.00 89.19 71 ARG A N 1
ATOM 553 C CA . ARG A 1 71 ? -8.348 8.509 -0.684 1.00 89.19 71 ARG A CA 1
ATOM 554 C C . ARG A 1 71 ? -8.918 7.417 0.219 1.00 89.19 71 ARG A C 1
ATOM 556 O O . ARG A 1 71 ? -10.071 7.023 0.023 1.00 89.19 71 ARG A O 1
ATOM 563 N N . ALA A 1 72 ? -8.117 6.886 1.140 1.00 86.25 72 ALA A N 1
ATOM 564 C CA . ALA A 1 72 ? -8.542 5.846 2.068 1.00 86.25 72 ALA A CA 1
ATOM 565 C C . ALA A 1 72 ? -8.825 6.322 3.492 1.00 86.25 72 ALA A C 1
ATOM 567 O O . ALA A 1 72 ? -9.308 5.519 4.294 1.00 86.25 72 ALA A O 1
ATOM 568 N N . LEU A 1 73 ? -8.596 7.605 3.777 1.00 83.81 73 LEU A N 1
ATOM 569 C CA . LEU A 1 73 ? -9.120 8.261 4.974 1.00 83.81 73 LEU A CA 1
ATOM 570 C C . LEU A 1 73 ? -10.654 8.299 4.920 1.00 83.81 73 LEU A C 1
ATOM 572 O O . LEU A 1 73 ? -11.233 8.410 3.812 1.00 83.81 73 LEU A O 1
#